Protein AF-A0A7K2QGY9-F1 (afdb_monomer)

Radius of gyrat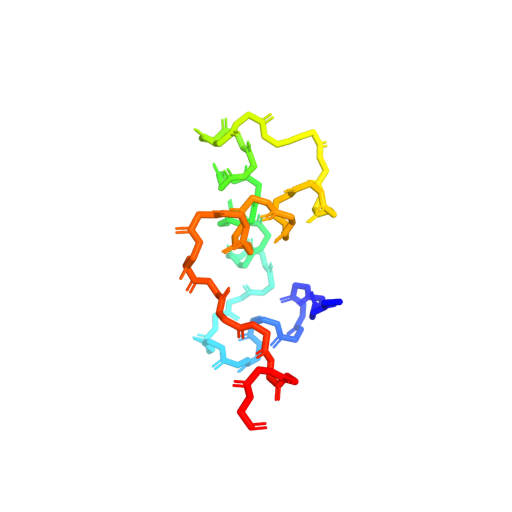ion: 12.01 Å; Cα contacts (8 Å, |Δi|>4): 32; chains: 1; bounding box: 30×25×21 Å

Nearest PDB structures (foldseek):
  4wu4-assembly1_A  TM=9.729E-01  e=1.104E-02  unclassified
  7ve5-assembly1_B  TM=9.717E-01  e=1.349E-02  Staphylococcus aureus
  4wul-assembly1_B  TM=9.869E-01  e=1.648E-02  unclassified
  4wul-assembly1_A  TM=9.844E-01  e=2.013E-02  unclassified
  7x1k-assembly1_B  TM=9.572E-01  e=4.198E-02  Listeria monocytogenes

Structure (mmCIF, N/CA/C/O backbone):
data_AF-A0A7K2QGY9-F1
#
_entry.id   AF-A0A7K2QGY9-F1
#
loop_
_atom_site.group_PDB
_atom_site.id
_atom_site.type_symbol
_atom_site.label_atom_id
_atom_site.label_alt_id
_atom_site.label_comp_id
_atom_site.label_asym_id
_atom_site.label_entity_id
_atom_site.label_seq_id
_atom_site.pdbx_PDB_ins_code
_atom_site.Cartn_x
_atom_site.Cartn_y
_atom_site.Cartn_z
_atom_site.occupancy
_atom_site.B_iso_or_equiv
_atom_site.auth_seq_id
_atom_site.auth_comp_id
_atom_site.auth_asym_id
_atom_site.auth_atom_id
_atom_site.pdbx_PDB_model_num
AT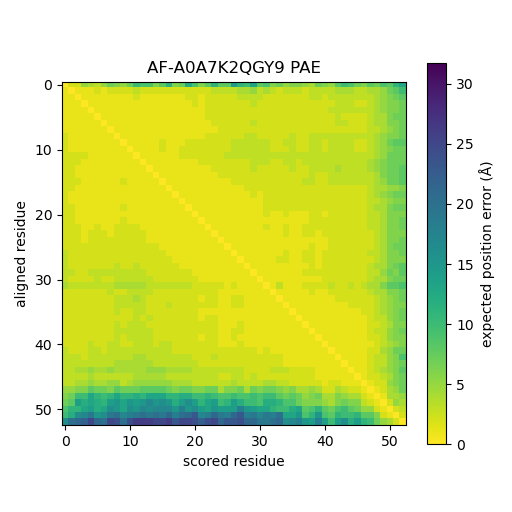OM 1 N N . GLY A 1 1 ? -0.324 -8.750 4.752 1.00 80.44 1 GLY A N 1
ATOM 2 C CA . GLY A 1 1 ? -0.445 -8.399 3.318 1.00 80.44 1 GLY A CA 1
ATOM 3 C C . GLY A 1 1 ? 0.827 -8.796 2.594 1.00 80.44 1 GLY A C 1
ATOM 4 O O . GLY A 1 1 ? 1.836 -8.947 3.265 1.00 80.44 1 GLY A O 1
ATOM 5 N N . LEU A 1 2 ? 0.786 -8.960 1.269 1.00 92.38 2 LEU A N 1
ATOM 6 C CA . LEU A 1 2 ? 1.957 -9.348 0.465 1.00 92.38 2 LEU A CA 1
ATOM 7 C C . LEU A 1 2 ? 3.113 -8.345 0.599 1.00 92.38 2 LEU A C 1
ATOM 9 O O . LEU A 1 2 ? 2.879 -7.144 0.711 1.00 92.38 2 LEU A O 1
ATOM 13 N N . SER A 1 3 ? 4.348 -8.817 0.526 1.00 96.19 3 SER A N 1
ATOM 14 C CA . SER A 1 3 ? 5.565 -8.019 0.350 1.00 96.19 3 SER A CA 1
ATOM 15 C C . SER A 1 3 ? 5.664 -7.430 -1.066 1.00 96.19 3 SER A C 1
ATOM 17 O O . SER A 1 3 ? 4.932 -7.818 -1.977 1.00 96.19 3 SER A O 1
ATOM 19 N N . ASN A 1 4 ? 6.588 -6.486 -1.281 1.00 97.12 4 ASN A N 1
ATOM 20 C CA . ASN A 1 4 ? 6.824 -5.930 -2.622 1.00 97.12 4 ASN A CA 1
ATOM 21 C C . ASN A 1 4 ? 7.386 -6.979 -3.590 1.00 97.12 4 ASN A C 1
ATOM 23 O O . ASN A 1 4 ? 7.052 -6.935 -4.767 1.00 97.12 4 ASN A O 1
ATOM 27 N N . GLU A 1 5 ? 8.167 -7.938 -3.087 1.00 98.31 5 GLU A N 1
ATOM 28 C CA . GLU A 1 5 ? 8.647 -9.098 -3.847 1.00 98.31 5 GLU A CA 1
ATOM 29 C C . GLU A 1 5 ? 7.488 -9.984 -4.321 1.00 98.31 5 GLU A C 1
ATOM 31 O O . GLU A 1 5 ? 7.405 -10.370 -5.484 1.00 98.31 5 GLU A O 1
ATOM 36 N N . GLU A 1 6 ? 6.536 -10.274 -3.435 1.00 98.38 6 GLU A N 1
ATOM 37 C CA . GLU A 1 6 ? 5.353 -11.061 -3.789 1.00 98.38 6 GLU A CA 1
ATOM 38 C C . GLU A 1 6 ? 4.422 -10.316 -4.751 1.00 98.38 6 GLU A C 1
ATOM 40 O O . GLU A 1 6 ? 3.876 -10.930 -5.668 1.00 98.38 6 GLU A O 1
ATOM 45 N N . ILE A 1 7 ? 4.260 -9.000 -4.579 1.00 97.44 7 ILE A N 1
ATOM 46 C CA . ILE A 1 7 ? 3.514 -8.153 -5.521 1.00 97.44 7 ILE A CA 1
ATOM 47 C C . ILE A 1 7 ? 4.185 -8.169 -6.894 1.00 97.44 7 ILE A C 1
ATOM 49 O O . ILE A 1 7 ? 3.511 -8.385 -7.897 1.00 97.44 7 ILE A O 1
ATOM 53 N N . ALA A 1 8 ? 5.501 -7.968 -6.933 1.00 98.44 8 ALA A N 1
ATOM 54 C CA . ALA A 1 8 ? 6.292 -7.951 -8.155 1.00 98.44 8 ALA A CA 1
ATOM 55 C C . ALA A 1 8 ? 6.157 -9.260 -8.937 1.00 98.44 8 ALA A C 1
ATOM 57 O O . ALA A 1 8 ? 5.845 -9.229 -10.126 1.00 98.44 8 ALA A O 1
ATOM 58 N N . ARG A 1 9 ? 6.275 -10.406 -8.251 1.00 98.56 9 ARG A N 1
ATOM 59 C CA . ARG A 1 9 ? 6.068 -11.725 -8.866 1.00 98.56 9 ARG A CA 1
ATOM 60 C C . ARG A 1 9 ? 4.660 -11.900 -9.431 1.00 98.56 9 ARG A C 1
ATOM 62 O O . ARG A 1 9 ? 4.521 -12.381 -10.548 1.00 98.56 9 ARG A O 1
ATOM 69 N N . ARG A 1 10 ? 3.619 -11.508 -8.687 1.00 98.12 10 ARG A N 1
ATOM 70 C CA . ARG A 1 10 ? 2.222 -11.656 -9.139 1.00 98.12 10 ARG A CA 1
ATOM 71 C C . ARG A 1 10 ? 1.870 -10.747 -10.313 1.00 98.12 10 ARG A C 1
ATOM 73 O O . ARG A 1 10 ? 1.047 -11.128 -11.134 1.00 98.12 10 ARG A O 1
ATOM 80 N N . LEU A 1 11 ? 2.455 -9.551 -10.363 1.00 97.88 11 LEU A N 1
ATOM 81 C CA . LEU A 1 11 ? 2.166 -8.545 -11.387 1.00 97.88 11 LEU A CA 1
ATOM 82 C C . LEU A 1 11 ? 3.171 -8.550 -12.549 1.00 97.88 11 LEU A C 1
ATOM 84 O O . LEU A 1 11 ? 3.020 -7.748 -13.463 1.00 97.88 11 LEU A O 1
ATOM 88 N N . VAL A 1 12 ? 4.177 -9.432 -12.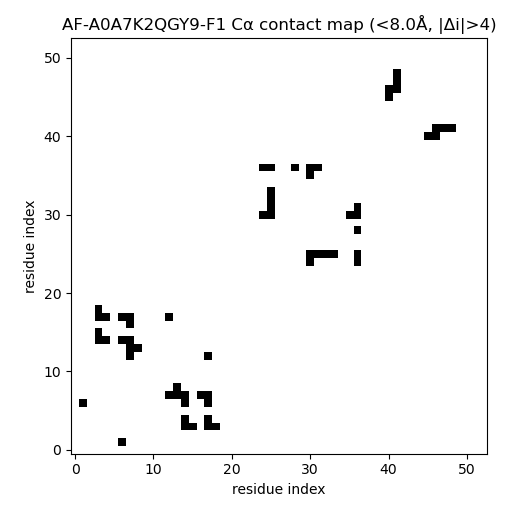522 1.00 98.31 12 VAL A N 1
ATOM 89 C CA . VAL A 1 12 ? 5.236 -9.533 -13.544 1.00 98.31 12 VAL A CA 1
ATOM 90 C C . VAL A 1 12 ? 5.957 -8.189 -13.754 1.00 98.31 12 VAL A C 1
ATOM 92 O O . VAL A 1 12 ? 6.167 -7.720 -14.869 1.00 98.31 12 VAL A O 1
ATOM 95 N N . VAL A 1 13 ? 6.335 -7.541 -12.649 1.00 98.31 13 VAL A N 1
ATOM 96 C CA . VAL A 1 13 ? 7.095 -6.277 -12.635 1.00 98.31 13 VAL A CA 1
ATOM 97 C C . VAL A 1 13 ? 8.313 -6.388 -11.725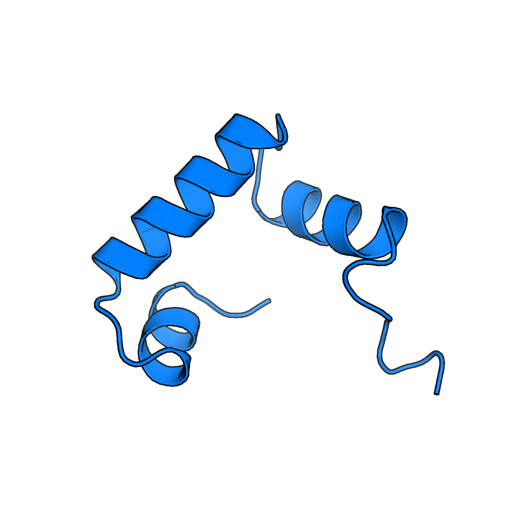 1.00 98.31 13 VAL A C 1
ATOM 99 O O . VAL A 1 13 ? 8.428 -7.328 -10.944 1.00 98.31 13 VAL A O 1
ATOM 102 N N . SER A 1 14 ? 9.226 -5.414 -11.779 1.00 98.50 14 SER A N 1
ATOM 103 C CA . SER A 1 14 ? 10.361 -5.390 -10.850 1.00 98.50 14 SER A CA 1
ATOM 104 C C . SER A 1 14 ? 9.915 -5.083 -9.403 1.00 98.50 14 SER A C 1
ATOM 106 O O . SER A 1 14 ? 8.961 -4.316 -9.201 1.00 98.50 14 SER A O 1
ATOM 108 N N . PRO A 1 15 ? 10.631 -5.581 -8.374 1.00 98.31 15 PRO A N 1
ATOM 109 C CA . PRO A 1 15 ? 10.394 -5.198 -6.976 1.00 98.31 15 PRO A CA 1
ATOM 110 C C . PRO A 1 15 ? 10.471 -3.685 -6.737 1.00 98.31 15 PRO A C 1
ATOM 112 O O . PRO A 1 15 ? 9.715 -3.135 -5.930 1.00 98.31 15 PRO A O 1
ATOM 115 N N . LEU A 1 16 ? 11.341 -2.989 -7.479 1.00 98.44 16 LEU A N 1
ATOM 116 C CA . LEU A 1 16 ? 11.459 -1.533 -7.426 1.00 98.44 16 LEU A CA 1
ATOM 117 C C . LEU A 1 16 ? 10.198 -0.847 -7.963 1.00 98.44 16 LEU A C 1
ATOM 119 O O . LEU A 1 16 ? 9.688 0.069 -7.321 1.00 98.44 16 LEU A O 1
ATOM 123 N N . THR A 1 17 ? 9.650 -1.326 -9.081 1.00 98.44 17 THR A N 1
ATOM 124 C CA . THR A 1 17 ? 8.384 -0.832 -9.640 1.00 98.44 17 THR A CA 1
ATOM 125 C C . THR A 1 17 ? 7.257 -0.994 -8.619 1.00 98.44 17 THR A C 1
ATOM 127 O O . THR A 1 17 ? 6.573 -0.018 -8.303 1.00 98.44 17 THR A O 1
ATOM 130 N N . ALA A 1 18 ? 7.115 -2.182 -8.016 1.00 98.44 18 ALA A N 1
ATOM 131 C CA . ALA A 1 18 ? 6.126 -2.424 -6.962 1.00 98.44 18 ALA A CA 1
ATOM 132 C C . ALA A 1 18 ? 6.298 -1.455 -5.776 1.00 98.44 18 ALA A C 1
ATOM 134 O O . ALA A 1 18 ? 5.324 -0.841 -5.331 1.00 98.44 18 ALA A O 1
ATOM 135 N N . LYS A 1 19 ? 7.540 -1.243 -5.311 1.00 98.06 19 LYS A N 1
ATOM 136 C CA . LYS A 1 19 ? 7.858 -0.266 -4.256 1.00 98.06 19 LYS A CA 1
ATOM 137 C C . LYS A 1 19 ? 7.410 1.146 -4.638 1.00 98.06 19 LYS A C 1
ATOM 139 O O . LYS A 1 19 ? 6.733 1.793 -3.842 1.00 98.06 19 LYS A O 1
ATOM 144 N N . THR A 1 20 ? 7.739 1.612 -5.843 1.00 98.56 20 THR A N 1
ATOM 145 C CA . THR A 1 20 ? 7.357 2.948 -6.324 1.00 98.56 20 TH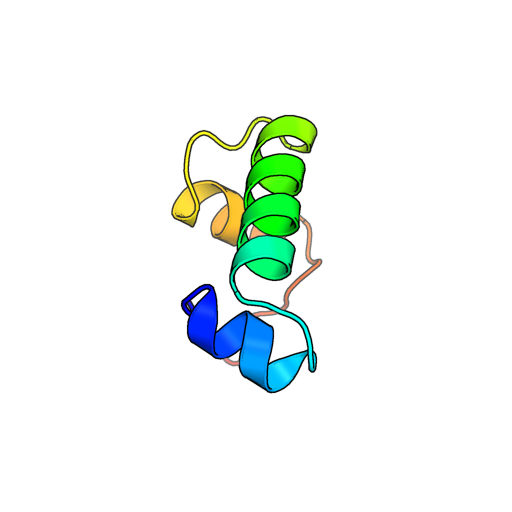R A CA 1
ATOM 146 C C . THR A 1 20 ? 5.843 3.135 -6.331 1.00 98.56 20 THR A C 1
ATOM 148 O O . THR A 1 20 ? 5.358 4.177 -5.885 1.00 98.56 20 THR A O 1
ATOM 151 N N . HIS A 1 21 ? 5.081 2.140 -6.787 1.00 98.25 21 HIS A N 1
ATOM 152 C CA . HIS A 1 21 ? 3.619 2.223 -6.788 1.00 98.25 21 HIS A CA 1
ATOM 153 C C . HIS A 1 21 ? 3.032 2.238 -5.373 1.00 98.25 21 HIS A C 1
ATOM 155 O O . HIS A 1 21 ? 2.180 3.082 -5.098 1.00 98.25 21 HIS A O 1
ATOM 161 N N . VAL A 1 22 ? 3.521 1.389 -4.460 1.00 97.38 22 VAL A N 1
ATOM 162 C CA . VAL A 1 22 ? 3.072 1.382 -3.054 1.00 97.38 22 VAL A CA 1
ATOM 163 C C . VAL A 1 22 ? 3.368 2.725 -2.378 1.00 97.38 22 VAL A C 1
ATOM 165 O O . VAL A 1 22 ? 2.477 3.305 -1.760 1.00 97.38 22 VAL A O 1
ATOM 168 N N . SER A 1 23 ? 4.576 3.272 -2.546 1.00 97.81 23 SER A N 1
ATOM 169 C CA . SER A 1 23 ? 4.935 4.589 -2.003 1.00 97.81 23 SER A CA 1
ATOM 170 C C . SER A 1 23 ? 4.061 5.710 -2.568 1.00 97.81 23 SER A C 1
ATOM 172 O O . SER A 1 23 ? 3.580 6.553 -1.815 1.00 97.81 23 SER A O 1
ATOM 174 N N . ARG A 1 24 ? 3.798 5.709 -3.880 1.00 98.50 24 ARG A N 1
ATOM 175 C CA . ARG A 1 24 ? 2.914 6.704 -4.508 1.00 98.50 24 ARG A CA 1
ATOM 176 C C . ARG A 1 24 ? 1.465 6.575 -4.042 1.00 98.50 24 ARG A C 1
ATOM 178 O O . ARG A 1 24 ? 0.812 7.598 -3.882 1.00 98.50 24 ARG A O 1
ATOM 185 N N . ALA A 1 25 ? 0.965 5.359 -3.827 1.00 97.88 25 ALA A N 1
ATOM 186 C CA . ALA A 1 25 ? -0.377 5.141 -3.291 1.00 97.88 25 ALA A CA 1
ATOM 187 C C . ALA A 1 25 ? -0.506 5.711 -1.872 1.00 97.88 25 ALA A C 1
ATOM 189 O O . ALA A 1 25 ? -1.457 6.439 -1.603 1.00 97.88 25 ALA A O 1
ATOM 190 N N . MET A 1 26 ? 0.485 5.463 -1.006 1.00 98.00 26 MET A N 1
ATOM 191 C CA . MET A 1 26 ? 0.521 6.041 0.342 1.00 98.00 26 MET A CA 1
ATOM 192 C C . MET A 1 26 ? 0.514 7.574 0.310 1.00 98.00 26 MET A C 1
ATOM 194 O O . MET A 1 26 ? -0.299 8.185 0.994 1.00 98.00 26 MET A O 1
ATOM 198 N N . ILE A 1 27 ? 1.334 8.196 -0.547 1.00 98.56 27 ILE A N 1
ATOM 199 C CA . ILE A 1 27 ? 1.362 9.662 -0.710 1.00 98.56 27 ILE A CA 1
ATOM 200 C C . ILE A 1 27 ? 0.001 10.197 -1.171 1.00 98.56 27 ILE A C 1
ATOM 202 O O . ILE A 1 27 ? -0.528 11.132 -0.578 1.00 98.56 27 ILE A O 1
ATOM 206 N N . LYS A 1 28 ? -0.581 9.602 -2.218 1.00 98.19 28 LYS A N 1
ATOM 207 C CA . LYS A 1 28 ? -1.846 10.075 -2.806 1.00 98.19 28 LYS A CA 1
ATOM 208 C C . LYS A 1 28 ? -3.036 9.959 -1.858 1.00 98.19 28 LYS A C 1
ATOM 210 O O . LYS A 1 28 ? -3.969 10.741 -1.974 1.00 98.19 28 LYS A O 1
ATOM 215 N N . LEU A 1 29 ? -3.008 8.977 -0.964 1.00 97.94 29 LEU A N 1
ATOM 216 C CA . LEU A 1 29 ? -4.091 8.697 -0.023 1.00 97.94 29 LEU A CA 1
ATOM 217 C C . LEU A 1 29 ? -3.784 9.196 1.393 1.00 97.94 29 LEU A C 1
ATOM 219 O O . LEU A 1 29 ? -4.513 8.859 2.319 1.00 97.94 29 LEU A O 1
ATOM 223 N N . ALA A 1 30 ? -2.699 9.960 1.564 1.00 97.75 30 ALA A N 1
ATOM 224 C CA . ALA A 1 30 ? -2.214 10.425 2.863 1.00 97.75 30 ALA A CA 1
ATOM 225 C C . ALA A 1 30 ? -2.091 9.298 3.914 1.00 97.75 30 ALA A C 1
ATOM 227 O O . ALA A 1 30 ? -2.295 9.515 5.108 1.00 97.75 30 ALA A O 1
ATOM 228 N N . ALA A 1 31 ? -1.746 8.083 3.473 1.00 98.12 31 ALA A N 1
ATOM 229 C CA . ALA A 1 31 ? -1.518 6.951 4.359 1.00 98.12 31 ALA A CA 1
ATOM 230 C C . ALA A 1 31 ? -0.083 6.996 4.898 1.00 98.12 31 ALA A C 1
ATOM 232 O O . ALA A 1 31 ? 0.885 6.988 4.136 1.00 98.12 31 ALA A O 1
ATOM 233 N N . ARG A 1 32 ? 0.058 7.017 6.221 1.00 97.06 32 ARG A N 1
ATOM 234 C CA . ARG A 1 32 ? 1.337 7.105 6.934 1.00 97.06 32 ARG A CA 1
ATOM 235 C C . ARG A 1 32 ? 2.166 5.824 6.824 1.00 97.06 32 ARG A C 1
ATOM 237 O O . ARG A 1 32 ? 3.389 5.860 6.895 1.00 97.06 32 ARG A O 1
ATOM 244 N N . ASP A 1 33 ? 1.488 4.689 6.691 1.00 96.31 33 ASP A N 1
ATOM 245 C CA . ASP A 1 33 ? 2.092 3.372 6.606 1.00 96.31 33 ASP A CA 1
ATOM 246 C C . ASP A 1 33 ? 1.211 2.417 5.791 1.00 96.31 33 ASP A C 1
ATOM 248 O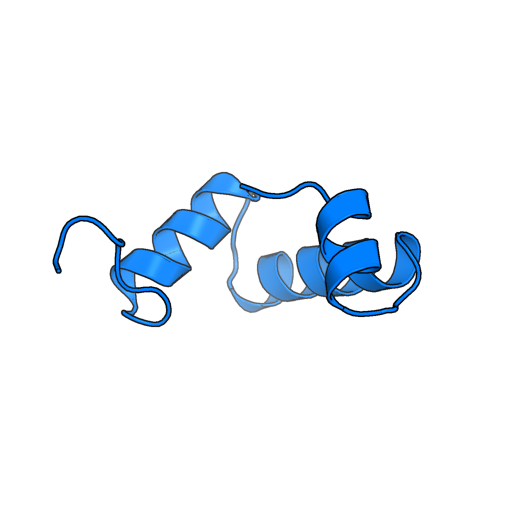 O . ASP A 1 33 ? 0.072 2.702 5.404 1.00 96.31 33 ASP A O 1
ATOM 252 N N . ARG A 1 34 ? 1.774 1.244 5.509 1.00 94.94 34 ARG A N 1
ATOM 253 C CA . ARG A 1 34 ? 1.115 0.218 4.706 1.00 94.94 34 ARG A CA 1
ATOM 254 C C . ARG A 1 34 ? -0.126 -0.361 5.388 1.00 94.94 34 ARG A C 1
ATOM 256 O O . ARG A 1 34 ? -1.038 -0.787 4.683 1.00 94.94 34 ARG A O 1
ATOM 263 N N . ALA A 1 35 ? -0.157 -0.418 6.719 1.00 95.25 35 ALA A N 1
ATOM 264 C CA . ALA A 1 35 ? -1.314 -0.935 7.438 1.00 95.25 35 ALA A CA 1
ATOM 265 C C . ALA A 1 35 ? -2.504 0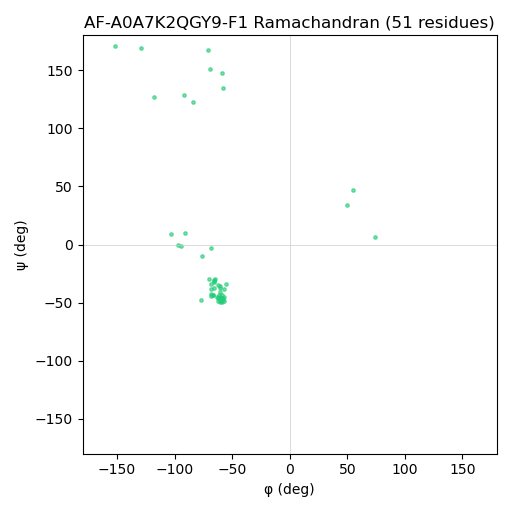.016 7.269 1.00 95.25 35 ALA A C 1
ATOM 267 O O . ALA A 1 35 ? -3.587 -0.439 6.908 1.00 95.25 35 ALA A O 1
ATOM 268 N N . GLN A 1 36 ? -2.281 1.327 7.389 1.00 96.62 36 GLN A N 1
ATOM 269 C CA . GLN A 1 36 ? -3.309 2.332 7.117 1.00 96.62 36 GLN A CA 1
ATOM 270 C C . GLN A 1 36 ? -3.811 2.265 5.667 1.00 96.62 36 GLN A C 1
ATOM 272 O O . GLN A 1 36 ? -5.013 2.337 5.433 1.00 96.62 36 GLN A O 1
ATOM 277 N N . LEU A 1 37 ? -2.919 2.058 4.691 1.00 96.00 37 LEU A N 1
ATOM 278 C CA . LEU A 1 37 ? -3.321 1.885 3.289 1.00 96.00 37 LEU A CA 1
ATOM 279 C C . LEU A 1 37 ? -4.248 0.670 3.089 1.00 96.00 37 LEU A C 1
ATOM 281 O O . LEU A 1 37 ? -5.180 0.726 2.290 1.00 96.00 37 LEU A O 1
ATOM 285 N N . VAL A 1 38 ? -4.003 -0.426 3.815 1.00 94.25 38 VAL A N 1
ATOM 286 C CA . VAL A 1 38 ? -4.869 -1.616 3.800 1.00 94.25 38 VAL A CA 1
ATOM 287 C C . VAL A 1 38 ? -6.222 -1.323 4.451 1.00 94.25 38 VAL A C 1
ATOM 289 O O . VAL A 1 38 ? -7.241 -1.730 3.902 1.00 94.25 38 VAL A O 1
ATOM 292 N N . VAL A 1 39 ? -6.247 -0.601 5.575 1.00 94.38 39 VAL A N 1
ATOM 293 C CA . VAL A 1 39 ? -7.497 -0.190 6.241 1.00 94.38 39 VAL A CA 1
ATOM 294 C C . VAL A 1 39 ? -8.358 0.657 5.303 1.00 94.38 39 VAL A C 1
ATOM 296 O O . VAL A 1 39 ? -9.515 0.312 5.081 1.00 94.38 39 VAL A O 1
ATOM 299 N N . LEU A 1 40 ? -7.775 1.668 4.648 1.00 96.19 40 LEU A N 1
ATOM 300 C CA . LEU A 1 40 ? -8.482 2.507 3.671 1.00 96.19 40 LEU A CA 1
ATOM 301 C C . LEU A 1 40 ? -9.092 1.689 2.523 1.00 96.19 40 LEU A C 1
ATOM 303 O O . LEU A 1 40 ? -10.196 1.981 2.061 1.00 96.19 40 LEU A O 1
ATOM 307 N N . ALA A 1 41 ? -8.398 0.649 2.054 1.00 94.81 41 ALA A N 1
ATOM 308 C CA . ALA A 1 41 ? -8.914 -0.227 1.003 1.00 94.81 41 ALA A CA 1
ATOM 309 C C . ALA A 1 41 ? -10.149 -1.031 1.455 1.00 94.81 41 ALA A C 1
ATOM 311 O O . ALA A 1 41 ? -11.034 -1.283 0.638 1.00 94.81 41 ALA A O 1
ATOM 312 N N . TYR A 1 42 ? -10.232 -1.400 2.736 1.00 93.75 42 TYR A N 1
ATOM 313 C CA . TYR A 1 42 ? -11.417 -2.045 3.304 1.00 93.75 42 TYR A CA 1
ATOM 314 C C . TYR A 1 42 ? -12.552 -1.049 3.562 1.00 93.75 42 TYR A C 1
ATOM 316 O O . TYR A 1 42 ? -13.680 -1.299 3.143 1.00 93.75 42 TYR A O 1
ATOM 324 N N . GLU A 1 43 ? -12.265 0.090 4.197 1.00 94.88 43 GLU A N 1
ATOM 325 C CA . GLU A 1 43 ? -13.272 1.110 4.539 1.00 94.88 43 GLU A CA 1
ATOM 326 C C . GLU A 1 43 ? -13.940 1.718 3.299 1.00 94.88 43 GLU A C 1
ATOM 328 O O . GLU A 1 43 ? -15.136 1.996 3.308 1.00 94.88 43 GLU A O 1
ATOM 333 N N . SER A 1 44 ? -13.187 1.876 2.207 1.00 94.88 44 SER A N 1
ATOM 334 C CA . SER A 1 44 ? -13.718 2.359 0.923 1.00 94.88 44 SER A CA 1
ATOM 335 C C . SER A 1 44 ? -14.509 1.309 0.135 1.00 94.88 44 SER A C 1
ATOM 337 O O . SER A 1 44 ? -15.113 1.639 -0.885 1.00 94.88 44 SER A O 1
ATOM 339 N N . GLY A 1 45 ? -14.479 0.039 0.548 1.00 93.56 45 GLY A N 1
ATOM 340 C CA . GLY A 1 45 ? -15.076 -1.070 -0.197 1.00 93.56 45 GLY A CA 1
ATOM 341 C C . GLY A 1 45 ? -14.302 -1.495 -1.452 1.00 93.56 45 GLY A C 1
ATOM 342 O O . GLY A 1 45 ? -14.784 -2.361 -2.184 1.00 93.56 45 GLY A O 1
ATOM 343 N N . LEU A 1 46 ? -13.105 -0.939 -1.698 1.00 94.06 46 LEU A N 1
ATOM 344 C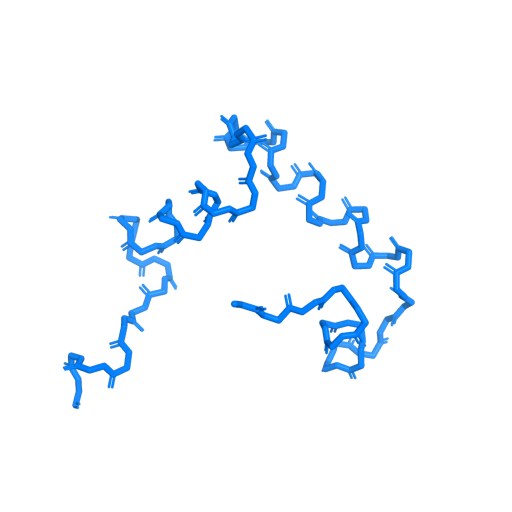 CA . LEU A 1 46 ? -12.219 -1.351 -2.796 1.00 94.06 46 LEU A CA 1
ATOM 345 C C . LEU A 1 46 ? -11.800 -2.823 -2.665 1.00 94.06 46 LEU A C 1
ATOM 347 O O . LEU A 1 46 ? -11.661 -3.530 -3.663 1.00 94.06 46 LEU A O 1
ATOM 351 N N . VAL A 1 47 ? -11.604 -3.285 -1.430 1.00 92.81 47 VAL A N 1
ATOM 352 C CA . VAL A 1 47 ? -11.368 -4.690 -1.097 1.00 92.81 47 VAL A CA 1
ATOM 353 C C . VAL A 1 47 ? -12.496 -5.165 -0.194 1.00 92.81 47 VAL A C 1
ATOM 355 O O . VAL A 1 47 ? -12.755 -4.582 0.856 1.00 92.81 47 VAL A O 1
ATOM 358 N N . ARG A 1 48 ? -13.142 -6.267 -0.578 1.00 88.50 48 ARG A N 1
ATOM 359 C CA . ARG A 1 48 ? -14.081 -6.974 0.294 1.00 88.50 48 ARG A CA 1
ATOM 360 C C . ARG A 1 48 ? -13.333 -8.057 1.068 1.00 88.50 48 ARG A C 1
ATOM 362 O O . ARG A 1 48 ? -12.625 -8.850 0.444 1.00 88.50 48 ARG A O 1
ATOM 369 N N . PRO A 1 49 ? -13.463 -8.113 2.400 1.00 78.75 49 PRO A N 1
ATOM 370 C CA . PRO A 1 49 ? -12.915 -9.215 3.166 1.00 78.75 49 PRO A CA 1
ATOM 371 C C . PRO A 1 49 ? -13.483 -10.557 2.704 1.00 78.75 49 PRO A C 1
ATOM 373 O O . PRO A 1 49 ? -14.692 -10.702 2.546 1.00 78.75 49 PRO A O 1
ATOM 376 N N . GLY A 1 50 ? -12.614 -11.552 2.533 1.00 75.44 50 GLY A N 1
ATOM 377 C CA . GLY A 1 50 ? -13.008 -12.895 2.095 1.00 75.44 50 GLY A CA 1
ATOM 378 C C . GLY A 1 50 ? -13.834 -13.693 3.113 1.00 75.44 50 GLY A C 1
ATOM 379 O O . GLY A 1 50 ? -14.234 -14.799 2.798 1.00 75.44 50 GLY A O 1
ATOM 380 N N . TRP A 1 51 ? -14.076 -13.153 4.313 1.00 70.25 51 TRP A N 1
ATOM 381 C CA . TRP A 1 51 ? -14.962 -13.730 5.335 1.00 70.25 51 TRP A CA 1
ATOM 382 C C . TRP A 1 51 ? -16.395 -13.179 5.285 1.00 70.25 51 TRP A C 1
ATOM 384 O O . TRP A 1 51 ? -17.224 -13.553 6.109 1.00 70.25 51 TRP A O 1
ATOM 394 N N . LEU A 1 52 ? -16.679 -12.243 4.374 1.00 61.88 52 LEU A N 1
ATOM 395 C CA . LEU A 1 52 ? -18.039 -11.766 4.099 1.00 61.88 52 LEU A CA 1
ATOM 396 C C . LEU A 1 52 ? -18.727 -12.574 2.981 1.00 61.88 52 LEU A C 1
ATOM 398 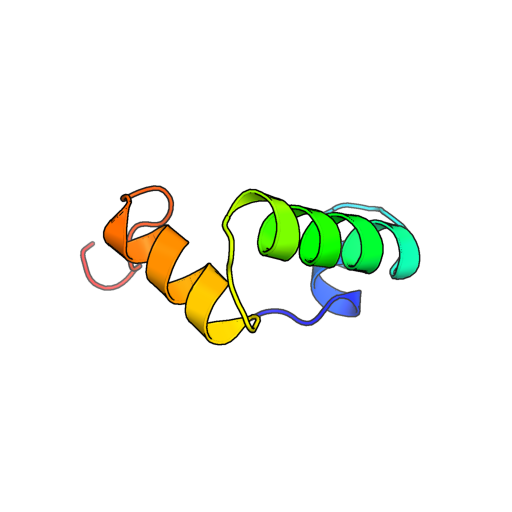O O . LEU A 1 52 ? -19.774 -12.151 2.493 1.00 61.88 52 LEU A O 1
ATOM 402 N N . GLY A 1 53 ? -18.126 -13.689 2.553 1.00 54.56 53 GLY A N 1
ATOM 403 C CA . GLY A 1 53 ? -18.643 -14.611 1.543 1.00 54.56 53 GLY A CA 1
ATOM 404 C C . GLY A 1 53 ? -18.584 -16.048 2.025 1.00 54.56 53 GLY A C 1
ATOM 405 O O . GLY A 1 53 ? -17.674 -16.349 2.830 1.00 54.56 53 GLY A O 1
#

Sequence (53 aa):
GLSNEEIARRLVVSPLTAKTHVSRAMIKLAARDRAQLVVLAYESGLVRPGWLG

pLDDT: mean 93.7, std 9.18, range [54.56, 98.56]

Foldseek 3Di:
DDQLVRVCVVVVHDSVVSVVVQVVLCVVVVNPDPVSSVVCCPVVVVDDPPVVD

Secondary structure (DSSP, 8-state):
---HHHHHHHHTS-HHHHHHHHHHHHHHTT-SSHHHHHHHHHHTTSS--TT--

Solvent-accessible surface area (backbone atoms only — not comparable to full-atom values): 3188 Å² total; per-residue (Å²): 132,81,51,44,61,56,46,8,64,76,68,76,49,52,46,64,57,38,46,54,51,53,54,50,50,26,62,77,68,72,28,92,44,72,67,52,45,52,50,52,33,45,78,72,58,78,41,76,67,80,83,82,107

Mean predicted aligned error: 3.28 Å